Protein AF-A0A1R3JHC0-F1 (afdb_monomer_lite)

Radius of gyration: 19.82 Å; chains: 1; bounding box: 56×66×40 Å

Organism: NCBI:txid93759

InterPro domains:
  IPR024752 Myb/SANT-like domain [PF12776] (19-106)

Secondary structure (DSSP, 8-state):
---------------PPPP--HHHHHHHHHHHHHHHHH-TTTTTT-HHHHHHHHHHHSTTT---HHHHHHHHHHHHHHHHHHHHHHHTT-EEETTTTEEE--HHHHHHTTTTGGGTTT-B-TTHHHHHHHHHHHHHHHHHHHTT-

Sequence (145 aa):
MDRFGRNGVGNVAVRRPVRWSCDEERALIECFETSMHRNVYRAFRDFELIERLFNVKCPMKNPGIAAIQNHLRSLKRIYKKIHYLLEQGFTFDVETNQVVGTDEQWIAVEPLGSCVRNQEFPHFPKLDEIMIYKRQQEAARNDRE

Foldseek 3Di:
DDDDDDDPPPCPVPPPQQDADPVLVVQLLVLLLVLCVVPVVCSLPPLVSSLVSSCVVVVPRSPDSVNSNVVVVVLVVVLVLLVVLVVVVWDQDQVQQATDDDPVSLVVDPPSSVVGPPDHDNCNVVVVVSVVVSVVVVVVVVVVD

pLDDT: mean 84.34, std 16.2, range [35.59, 96.44]

Structure (mmCIF, N/CA/C/O backbone):
data_AF-A0A1R3JHC0-F1
#
_entry.id   AF-A0A1R3JHC0-F1
#
loop_
_atom_site.group_PDB
_atom_site.id
_atom_site.type_symbol
_atom_site.label_atom_id
_atom_site.label_alt_id
_atom_site.label_comp_id
_atom_site.label_asym_id
_atom_site.label_entity_id
_atom_site.label_seq_id
_atom_site.pdbx_PDB_ins_code
_atom_site.Cartn_x
_atom_site.Cartn_y
_atom_site.Cartn_z
_atom_site.occupancy
_atom_site.B_iso_or_equiv
_atom_site.auth_seq_id
_atom_site.auth_comp_id
_atom_site.auth_asym_id
_atom_site.auth_atom_id
_atom_site.pdbx_PDB_model_num
ATOM 1 N N . MET A 1 1 ? 38.324 45.484 5.462 1.00 35.59 1 MET A N 1
ATOM 2 C CA . MET A 1 1 ? 38.468 45.129 4.038 1.00 35.59 1 MET A CA 1
ATOM 3 C C . MET A 1 1 ? 37.718 43.842 3.797 1.00 35.59 1 MET A C 1
ATOM 5 O O . MET A 1 1 ? 38.145 42.781 4.233 1.00 35.59 1 MET A O 1
ATOM 9 N N . ASP A 1 2 ? 36.564 43.999 3.170 1.00 41.25 2 ASP A N 1
ATOM 10 C CA . ASP A 1 2 ? 35.666 42.963 2.691 1.00 41.25 2 ASP A CA 1
ATOM 11 C C . ASP A 1 2 ? 36.332 42.005 1.704 1.00 41.25 2 ASP A C 1
ATOM 13 O O . ASP A 1 2 ? 37.070 42.434 0.811 1.00 41.25 2 ASP A O 1
ATOM 17 N N . ARG A 1 3 ? 35.965 40.722 1.795 1.00 36.38 3 ARG A N 1
ATOM 18 C CA . ARG A 1 3 ? 35.611 39.925 0.611 1.00 36.38 3 ARG A CA 1
ATOM 19 C C . ARG A 1 3 ? 34.869 38.644 1.006 1.00 36.38 3 ARG A C 1
ATOM 21 O O . ARG A 1 3 ? 35.401 37.540 0.965 1.00 36.38 3 ARG A O 1
ATOM 28 N N . PHE A 1 4 ? 33.58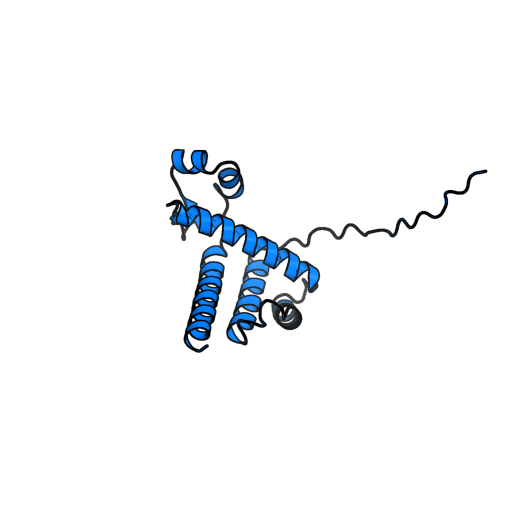9 38.808 1.336 1.00 44.34 4 PHE A N 1
ATOM 29 C CA . PHE A 1 4 ? 32.590 37.795 1.004 1.00 44.34 4 PHE A CA 1
ATOM 30 C C . PHE A 1 4 ? 32.465 37.7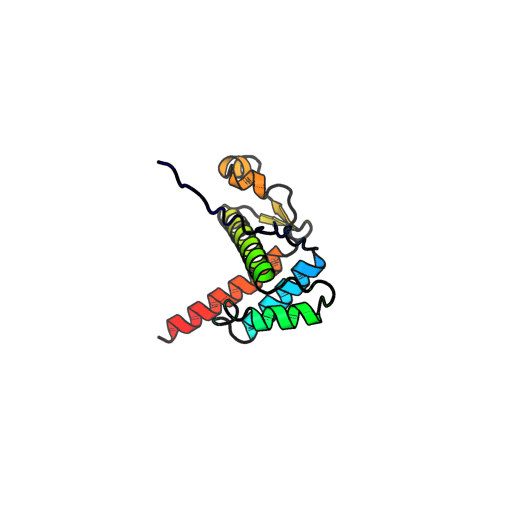42 -0.520 1.00 44.34 4 PHE A C 1
ATOM 32 O O . PHE A 1 4 ? 32.326 38.778 -1.168 1.00 44.34 4 PHE A O 1
ATOM 39 N N . GLY A 1 5 ? 32.511 36.548 -1.106 1.00 37.44 5 GLY A N 1
ATOM 40 C CA . GLY A 1 5 ? 32.230 36.406 -2.528 1.00 37.44 5 GLY A CA 1
ATOM 41 C C . GLY A 1 5 ? 32.698 35.094 -3.127 1.00 37.44 5 GLY A C 1
ATOM 42 O O . GLY A 1 5 ? 33.745 35.049 -3.764 1.00 37.44 5 GLY A O 1
ATOM 43 N N . ARG A 1 6 ? 31.860 34.060 -3.022 1.00 40.81 6 ARG A N 1
ATOM 44 C CA . ARG A 1 6 ? 31.381 33.350 -4.214 1.00 40.81 6 ARG A CA 1
ATOM 45 C C . ARG A 1 6 ? 30.170 32.496 -3.869 1.00 40.81 6 ARG A C 1
ATOM 47 O O . ARG A 1 6 ? 30.260 31.409 -3.314 1.00 40.81 6 ARG A O 1
ATOM 54 N N . ASN A 1 7 ? 29.036 33.066 -4.248 1.00 39.94 7 ASN A N 1
ATOM 55 C CA . ASN A 1 7 ? 27.742 32.438 -4.406 1.00 39.94 7 ASN A CA 1
ATOM 56 C C . ASN A 1 7 ? 27.863 31.188 -5.285 1.00 39.94 7 ASN A C 1
ATOM 58 O O . ASN A 1 7 ? 27.890 31.279 -6.509 1.00 39.94 7 ASN A O 1
ATOM 62 N N . GLY A 1 8 ? 27.898 30.020 -4.654 1.00 36.31 8 GLY A N 1
ATOM 63 C CA . GLY A 1 8 ? 27.528 28.761 -5.284 1.00 36.31 8 GLY A CA 1
ATOM 64 C C . GLY A 1 8 ? 26.019 28.574 -5.193 1.00 36.31 8 GLY A C 1
ATOM 65 O O . GLY A 1 8 ? 25.562 27.630 -4.558 1.00 36.31 8 GLY A O 1
ATOM 66 N N . VAL A 1 9 ? 25.230 29.473 -5.795 1.00 40.91 9 VAL A N 1
ATOM 67 C CA . VAL A 1 9 ? 23.809 29.192 -6.053 1.00 40.91 9 VAL A CA 1
ATOM 68 C C . VAL A 1 9 ? 23.787 28.247 -7.247 1.00 40.91 9 VAL A C 1
ATOM 70 O O . VAL A 1 9 ? 23.510 28.628 -8.381 1.00 40.91 9 VAL A O 1
ATOM 73 N N . GLY A 1 10 ? 24.181 26.997 -6.997 1.00 36.91 10 GLY A N 1
ATOM 74 C CA . GLY A 1 10 ? 23.819 25.912 -7.882 1.00 36.91 10 GLY A CA 1
ATOM 75 C C . GLY A 1 10 ? 22.306 25.951 -7.967 1.00 36.91 10 GLY A C 1
ATOM 76 O O . GLY A 1 10 ? 21.637 25.869 -6.939 1.00 36.91 10 GLY A O 1
ATOM 77 N N . ASN A 1 11 ? 21.784 26.158 -9.174 1.00 39.25 11 ASN A N 1
ATOM 78 C CA . ASN A 1 11 ? 20.382 25.954 -9.489 1.00 39.25 11 ASN A CA 1
ATOM 79 C C . ASN A 1 11 ? 20.008 24.554 -8.995 1.00 39.25 11 ASN A C 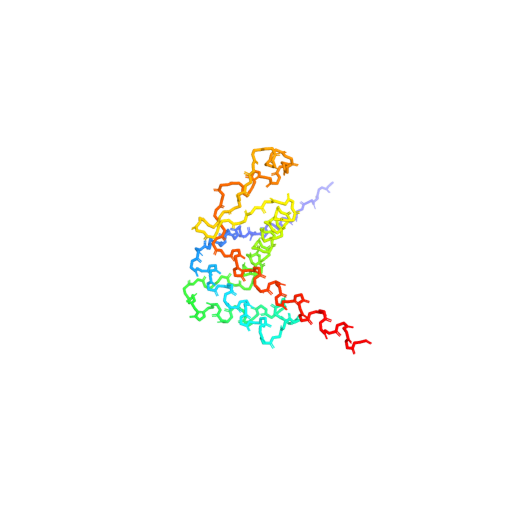1
ATOM 81 O O . ASN A 1 11 ? 20.180 23.565 -9.710 1.00 39.25 11 ASN A O 1
ATOM 85 N N . VAL A 1 12 ? 19.512 24.455 -7.762 1.00 44.91 12 VAL A N 1
ATOM 86 C CA . VAL A 1 12 ? 18.754 23.299 -7.320 1.00 44.91 12 VAL A CA 1
ATOM 87 C C . VAL A 1 12 ? 17.487 23.423 -8.133 1.00 44.91 12 VAL A C 1
ATOM 89 O O . VAL A 1 12 ? 16.551 24.111 -7.736 1.00 44.91 12 VAL A O 1
ATOM 92 N N . ALA A 1 13 ? 17.515 22.863 -9.345 1.00 44.41 13 ALA A N 1
ATOM 93 C CA . ALA A 1 13 ? 16.329 22.697 -10.151 1.00 44.41 13 ALA A CA 1
ATOM 94 C C . ALA A 1 13 ? 15.308 22.088 -9.200 1.00 44.41 13 ALA A C 1
ATOM 96 O O . ALA A 1 13 ? 15.504 20.966 -8.723 1.00 44.41 13 ALA A O 1
ATOM 97 N N . VAL A 1 14 ? 14.297 22.877 -8.836 1.00 44.81 14 VAL A N 1
ATOM 98 C CA . VAL A 1 14 ? 13.196 22.432 -7.996 1.00 44.81 14 VAL A CA 1
ATOM 99 C C . VAL A 1 14 ? 12.526 21.352 -8.827 1.00 44.81 14 VAL A C 1
ATOM 101 O O . VAL A 1 14 ? 11.707 21.641 -9.699 1.00 44.81 14 VAL A O 1
ATOM 104 N N . ARG A 1 15 ? 12.984 20.105 -8.663 1.00 54.91 15 ARG A N 1
ATOM 105 C CA . ARG A 1 15 ? 12.428 18.954 -9.358 1.00 54.91 15 ARG A CA 1
ATOM 106 C C . ARG A 1 15 ? 10.986 18.918 -8.906 1.00 54.91 15 ARG A C 1
ATOM 108 O O . ARG A 1 15 ? 10.711 18.654 -7.736 1.00 54.91 15 ARG A O 1
ATOM 115 N N . ARG A 1 16 ? 10.080 19.283 -9.815 1.00 59.75 16 ARG A N 1
ATOM 116 C CA . ARG A 1 16 ? 8.648 19.239 -9.542 1.00 59.75 16 ARG A CA 1
ATOM 117 C C . ARG A 1 16 ? 8.334 17.843 -8.999 1.00 59.75 16 ARG A C 1
ATOM 119 O O . ARG A 1 16 ? 8.861 16.874 -9.555 1.00 59.75 16 ARG A O 1
ATOM 126 N N . PRO A 1 17 ? 7.535 17.727 -7.925 1.00 69.06 17 PRO A N 1
ATOM 127 C CA . PRO A 1 17 ? 7.135 16.428 -7.414 1.00 69.06 17 PRO A CA 1
ATOM 128 C C . PRO A 1 17 ? 6.592 15.584 -8.565 1.00 69.06 17 PRO A C 1
ATOM 130 O O . PRO A 1 17 ? 5.718 16.038 -9.309 1.00 69.06 17 PRO A O 1
ATOM 133 N N . VAL A 1 18 ? 7.148 14.384 -8.740 1.00 81.56 18 VAL A N 1
ATOM 134 C CA . VAL A 1 18 ? 6.619 13.424 -9.708 1.00 81.56 18 VAL A CA 1
ATOM 135 C C . VAL A 1 18 ? 5.187 13.130 -9.277 1.00 81.56 18 VAL A C 1
ATOM 137 O O . VAL A 1 18 ? 4.966 12.672 -8.158 1.00 81.56 18 VAL A O 1
ATOM 140 N N . ARG A 1 19 ? 4.219 13.469 -10.129 1.00 87.12 19 ARG A N 1
ATOM 141 C CA . ARG A 1 19 ? 2.812 13.121 -9.909 1.00 87.12 19 ARG A CA 1
ATOM 142 C C . ARG A 1 19 ? 2.633 11.650 -10.234 1.00 87.12 19 ARG A C 1
ATOM 144 O O . ARG A 1 19 ? 3.164 11.227 -11.253 1.00 87.12 19 ARG A O 1
ATOM 151 N N . TRP A 1 20 ? 1.901 10.915 -9.413 1.00 90.81 20 TRP A N 1
ATOM 152 C CA . TRP A 1 20 ? 1.603 9.502 -9.630 1.00 90.81 20 TRP A CA 1
ATOM 153 C C . TRP A 1 20 ? 0.103 9.358 -9.865 1.00 90.81 20 TRP A C 1
ATOM 155 O O . TRP A 1 20 ? -0.684 9.987 -9.158 1.00 90.81 20 TRP A O 1
ATOM 165 N N . SER A 1 21 ? -0.291 8.622 -10.900 1.00 92.38 21 SER A N 1
ATOM 166 C CA . SER A 1 21 ? -1.680 8.189 -11.074 1.00 92.38 21 SER A CA 1
ATOM 167 C C . SER A 1 21 ? -1.928 6.892 -10.307 1.00 92.38 21 SER A C 1
ATOM 169 O O . SER A 1 21 ? -0.988 6.153 -10.026 1.00 92.38 21 SER A O 1
ATOM 171 N N . CYS A 1 22 ? -3.189 6.563 -10.028 1.00 89.75 22 CYS A N 1
ATOM 172 C CA . CYS A 1 22 ? -3.531 5.311 -9.347 1.00 89.75 22 CYS A CA 1
ATOM 173 C C . CYS A 1 22 ? -3.048 4.066 -10.115 1.00 89.75 22 CYS A C 1
ATOM 175 O O . CYS A 1 22 ? -2.633 3.085 -9.506 1.00 89.75 22 CYS A O 1
ATOM 177 N N . ASP A 1 23 ? -3.037 4.099 -11.450 1.00 92.88 23 ASP A N 1
ATOM 178 C CA . ASP A 1 23 ? -2.509 2.985 -12.248 1.00 92.88 23 ASP A CA 1
ATOM 179 C C . ASP A 1 23 ? -0.979 2.883 -12.166 1.00 92.88 23 ASP A C 1
ATOM 181 O O . ASP A 1 23 ? -0.434 1.781 -12.099 1.00 92.88 23 ASP A O 1
ATOM 185 N N . GLU A 1 24 ? -0.274 4.018 -12.118 1.00 94.19 24 GLU A N 1
ATOM 186 C CA . GLU A 1 24 ? 1.178 4.045 -11.905 1.00 94.19 24 GLU A CA 1
ATOM 187 C C . GLU A 1 24 ? 1.540 3.571 -10.489 1.00 94.19 24 GLU A C 1
ATOM 189 O O . GLU A 1 24 ? 2.490 2.809 -10.317 1.00 94.19 24 GLU A O 1
ATOM 194 N N . GLU A 1 25 ? 0.781 3.980 -9.471 1.00 94.50 25 GLU A N 1
ATOM 195 C CA . GLU A 1 25 ? 0.959 3.505 -8.096 1.00 94.50 25 GLU A CA 1
ATOM 196 C C . GLU A 1 25 ? 0.701 1.998 -7.992 1.00 94.50 25 GLU A C 1
ATOM 198 O O . GLU A 1 25 ? 1.531 1.279 -7.430 1.00 94.50 25 GLU A O 1
ATOM 203 N N . ARG A 1 26 ? -0.375 1.493 -8.615 1.00 94.19 26 ARG A N 1
ATOM 204 C CA . ARG A 1 26 ? -0.653 0.050 -8.715 1.00 94.19 26 ARG A CA 1
ATOM 205 C C . ARG A 1 26 ? 0.524 -0.693 -9.345 1.00 94.19 26 ARG A C 1
ATOM 207 O O . ARG A 1 26 ? 1.048 -1.629 -8.744 1.00 94.19 26 ARG A O 1
ATOM 214 N N . ALA A 1 27 ? 0.985 -0.245 -10.514 1.00 94.81 27 ALA A N 1
ATOM 215 C CA . ALA A 1 27 ? 2.107 -0.863 -11.216 1.00 94.81 27 ALA A CA 1
ATOM 216 C C . ALA A 1 27 ? 3.388 -0.862 -10.369 1.00 94.81 27 ALA A C 1
ATOM 218 O O . ALA A 1 27 ? 4.135 -1.844 -10.358 1.00 94.81 27 ALA A O 1
ATOM 219 N N . LEU A 1 28 ? 3.646 0.220 -9.631 1.00 94.69 28 LEU A N 1
ATOM 220 C CA . LEU A 1 28 ? 4.793 0.310 -8.736 1.00 94.69 28 LEU A CA 1
ATOM 221 C C . LEU A 1 28 ? 4.694 -0.673 -7.563 1.00 94.69 28 LEU A C 1
ATOM 223 O O . LEU A 1 28 ? 5.698 -1.290 -7.203 1.00 94.69 28 LEU A O 1
ATOM 227 N N . ILE A 1 29 ? 3.509 -0.831 -6.975 1.00 94.06 29 ILE A N 1
ATOM 228 C CA . ILE A 1 29 ? 3.275 -1.762 -5.866 1.00 94.06 29 ILE A CA 1
ATOM 229 C C . ILE A 1 29 ? 3.447 -3.208 -6.330 1.00 94.06 29 ILE A C 1
ATOM 231 O O . ILE A 1 29 ? 4.116 -3.975 -5.645 1.00 94.06 29 ILE A O 1
ATOM 235 N N . GLU A 1 30 ? 2.968 -3.559 -7.524 1.00 94.06 30 GLU A N 1
ATOM 236 C CA . GLU A 1 30 ? 3.210 -4.874 -8.135 1.00 94.06 30 GLU A CA 1
ATOM 237 C C . GLU A 1 30 ? 4.708 -5.137 -8.379 1.00 94.06 30 GLU A C 1
ATOM 239 O O . GLU A 1 30 ? 5.210 -6.243 -8.155 1.00 94.06 30 GLU A O 1
ATOM 244 N N . CYS A 1 31 ? 5.466 -4.122 -8.814 1.00 93.44 31 CYS A N 1
ATOM 245 C CA . CYS A 1 31 ? 6.921 -4.238 -8.966 1.00 93.44 31 CYS A CA 1
ATOM 246 C C . CYS A 1 31 ? 7.613 -4.431 -7.611 1.00 93.44 31 CYS A C 1
ATOM 248 O O . CYS A 1 31 ? 8.561 -5.213 -7.492 1.00 93.44 31 CYS A O 1
ATOM 250 N N . PHE A 1 32 ? 7.138 -3.722 -6.584 1.00 90.75 32 PHE A N 1
ATOM 251 C CA . PHE A 1 32 ? 7.629 -3.860 -5.219 1.00 90.75 32 PHE A CA 1
ATOM 252 C C . PHE A 1 32 ? 7.335 -5.258 -4.657 1.00 90.75 32 PHE A C 1
ATOM 254 O O . PHE A 1 32 ? 8.240 -5.889 -4.116 1.00 90.75 32 PHE A O 1
ATOM 261 N N . GLU A 1 33 ? 6.126 -5.781 -4.858 1.00 91.69 33 GLU A N 1
ATOM 262 C CA . GLU A 1 33 ? 5.740 -7.152 -4.513 1.00 91.69 33 GLU A CA 1
ATOM 263 C C . GLU A 1 33 ? 6.615 -8.184 -5.234 1.00 91.69 33 GLU A C 1
ATOM 265 O O . GLU A 1 33 ? 7.206 -9.052 -4.600 1.00 91.69 33 GLU A O 1
ATOM 270 N N . THR A 1 34 ? 6.803 -8.046 -6.546 1.00 91.00 34 THR A N 1
ATOM 271 C CA . THR A 1 34 ? 7.670 -8.954 -7.317 1.00 91.00 34 THR A CA 1
ATOM 272 C C . THR A 1 34 ? 9.088 -9.004 -6.731 1.00 91.00 34 THR A C 1
ATOM 274 O O . THR A 1 34 ? 9.678 -10.076 -6.575 1.00 91.00 34 THR A O 1
ATOM 277 N N . SER A 1 35 ? 9.631 -7.845 -6.344 1.00 87.56 35 SER A N 1
ATOM 278 C CA . SER A 1 35 ? 10.928 -7.753 -5.666 1.00 87.56 35 SER A CA 1
ATOM 279 C C . SER A 1 35 ? 10.912 -8.445 -4.291 1.00 87.56 35 SER A C 1
ATOM 281 O O . SER A 1 35 ? 11.834 -9.199 -3.966 1.00 87.56 35 SER A O 1
ATOM 283 N N . MET A 1 36 ? 9.836 -8.266 -3.512 1.00 85.44 36 MET A N 1
ATOM 284 C CA . MET A 1 36 ? 9.619 -8.913 -2.206 1.00 85.44 36 MET A CA 1
ATOM 285 C C . MET A 1 36 ? 9.601 -10.439 -2.295 1.00 85.44 36 MET A C 1
ATOM 287 O O . MET A 1 36 ? 10.241 -11.099 -1.478 1.00 85.44 36 MET A O 1
ATOM 291 N N . HIS A 1 37 ? 8.922 -11.003 -3.292 1.00 85.06 37 HIS A N 1
ATOM 292 C CA . HIS A 1 37 ? 8.848 -12.453 -3.487 1.00 85.06 37 HIS A CA 1
ATOM 293 C C . HIS A 1 37 ? 10.198 -13.047 -3.895 1.00 85.06 37 HIS A C 1
ATOM 295 O O . HIS A 1 37 ? 10.525 -14.166 -3.505 1.00 85.06 37 HIS A O 1
ATOM 301 N N . ARG A 1 38 ? 11.019 -12.291 -4.636 1.00 84.62 38 ARG A N 1
ATOM 302 C CA . ARG A 1 38 ? 12.368 -12.727 -5.010 1.00 84.62 38 ARG A CA 1
ATOM 303 C C . ARG A 1 38 ? 13.310 -12.758 -3.811 1.00 84.62 38 ARG A C 1
ATOM 305 O O . ARG A 1 38 ? 14.086 -13.700 -3.662 1.00 84.62 38 ARG A O 1
ATOM 312 N N . ASN A 1 39 ? 13.305 -11.701 -3.001 1.00 80.31 39 ASN A N 1
ATOM 313 C CA . ASN A 1 39 ? 14.106 -11.628 -1.785 1.00 80.31 39 ASN A CA 1
ATOM 314 C C . ASN A 1 39 ? 13.573 -10.531 -0.854 1.00 80.31 39 ASN A C 1
ATOM 316 O O . ASN A 1 39 ? 13.896 -9.354 -1.018 1.00 80.31 39 ASN A O 1
ATOM 320 N N . VAL A 1 40 ? 12.833 -10.939 0.174 1.00 79.88 40 VAL A N 1
ATOM 321 C CA . VAL A 1 40 ? 12.201 -10.053 1.167 1.00 79.88 40 VAL A CA 1
ATOM 322 C C . VAL A 1 40 ? 13.190 -9.055 1.778 1.00 79.88 40 VAL A C 1
ATOM 324 O O . VAL A 1 40 ? 12.875 -7.878 1.949 1.00 79.88 40 VAL A O 1
ATOM 327 N N . TYR A 1 41 ? 14.418 -9.495 2.062 1.00 71.94 41 TYR A N 1
ATOM 328 C CA . TYR A 1 41 ? 15.439 -8.674 2.718 1.00 71.94 41 TYR A CA 1
ATOM 329 C C . TYR A 1 41 ? 16.121 -7.687 1.763 1.00 71.94 41 TYR A C 1
ATOM 331 O O . TYR A 1 41 ? 16.559 -6.612 2.185 1.00 71.94 41 TYR A O 1
ATOM 339 N N . ARG A 1 42 ? 16.210 -8.024 0.469 1.00 76.56 42 ARG A N 1
ATOM 340 C CA . ARG A 1 42 ? 16.771 -7.138 -0.562 1.00 76.56 42 ARG A CA 1
ATOM 341 C C . ARG A 1 42 ? 15.735 -6.235 -1.204 1.00 76.56 42 ARG A C 1
ATOM 343 O O . ARG A 1 42 ? 16.126 -5.177 -1.670 1.00 76.56 42 ARG A O 1
ATOM 350 N N . ALA A 1 43 ? 14.450 -6.567 -1.186 1.00 70.56 43 ALA A N 1
ATOM 351 C CA . ALA A 1 43 ? 13.411 -5.791 -1.865 1.00 70.56 43 ALA A CA 1
ATOM 352 C C . ALA A 1 43 ? 13.325 -4.323 -1.417 1.00 70.56 43 ALA A C 1
ATOM 354 O O . ALA A 1 43 ? 12.956 -3.439 -2.183 1.00 70.56 43 ALA A O 1
ATOM 355 N N . PHE A 1 44 ? 13.738 -4.032 -0.182 1.00 68.94 44 PHE A N 1
ATOM 356 C CA . PHE A 1 44 ? 13.823 -2.669 0.354 1.00 68.94 44 PHE A CA 1
ATOM 357 C C . PHE A 1 44 ? 15.102 -1.913 -0.038 1.00 68.94 44 PHE A C 1
ATOM 359 O O . PHE A 1 44 ? 15.262 -0.754 0.343 1.00 68.94 44 PHE A O 1
ATOM 366 N N . ARG A 1 45 ? 16.020 -2.566 -0.752 1.00 77.19 45 ARG A N 1
ATOM 367 C CA . ARG A 1 45 ? 17.316 -2.033 -1.198 1.00 77.19 45 ARG A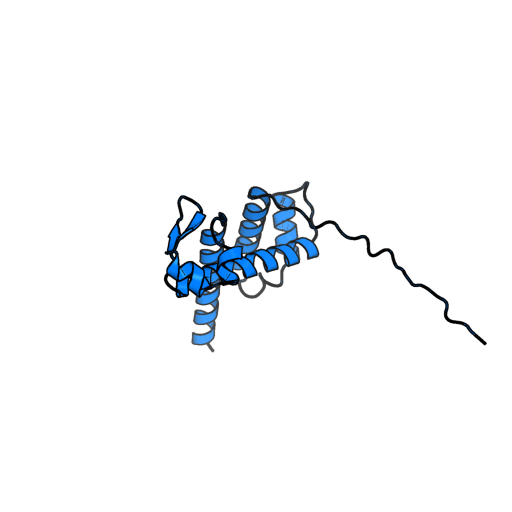 CA 1
ATOM 368 C C . ARG A 1 45 ? 17.517 -2.169 -2.710 1.00 77.19 45 ARG A C 1
ATOM 370 O O . ARG A 1 45 ? 18.251 -1.375 -3.284 1.00 77.19 45 ARG A O 1
ATOM 377 N N . ASP A 1 46 ? 16.845 -3.121 -3.352 1.00 85.56 46 ASP A N 1
ATOM 378 C CA . ASP A 1 46 ? 16.946 -3.418 -4.781 1.00 85.56 46 ASP A CA 1
ATOM 379 C C . ASP A 1 46 ? 16.016 -2.520 -5.610 1.00 85.56 46 ASP A C 1
ATOM 381 O O . ASP A 1 46 ? 15.085 -2.958 -6.290 1.00 85.56 46 ASP A O 1
ATOM 385 N N . PHE A 1 47 ? 16.249 -1.211 -5.504 1.00 88.38 47 PHE A N 1
ATOM 386 C CA . PHE A 1 47 ? 15.490 -0.224 -6.266 1.00 88.38 47 PHE A CA 1
ATOM 387 C C . PHE A 1 47 ? 15.842 -0.228 -7.754 1.00 88.38 47 PHE A C 1
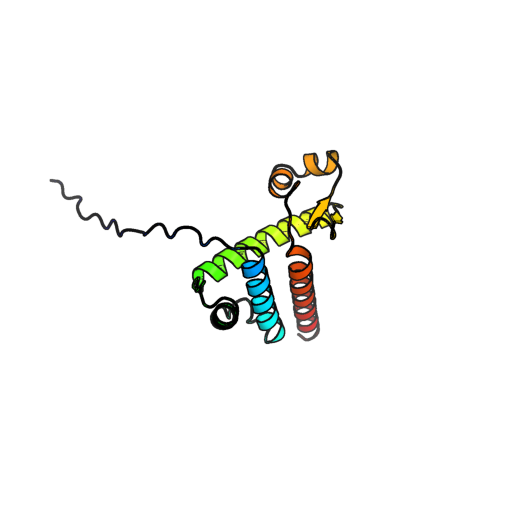ATOM 389 O O . PHE A 1 47 ? 15.028 0.217 -8.553 1.00 88.38 47 PHE A O 1
ATOM 396 N N . GLU A 1 48 ? 17.004 -0.764 -8.133 1.00 90.94 48 GLU A N 1
ATOM 397 C CA . GLU A 1 48 ? 17.365 -0.964 -9.537 1.00 90.94 48 GLU A CA 1
ATOM 398 C C . GLU A 1 48 ? 16.476 -2.017 -10.202 1.00 90.94 48 GLU A C 1
ATOM 400 O O . GLU A 1 48 ? 16.102 -1.868 -11.365 1.00 90.94 48 GLU A O 1
ATOM 405 N N . LEU A 1 49 ? 16.138 -3.105 -9.499 1.00 90.44 49 LEU A N 1
ATOM 406 C CA . LEU A 1 49 ? 15.169 -4.075 -10.005 1.00 90.44 49 LEU A CA 1
ATOM 407 C C . LEU A 1 49 ? 13.772 -3.457 -10.092 1.00 90.44 49 LEU A C 1
ATOM 409 O O . LEU A 1 49 ? 13.112 -3.603 -11.117 1.00 90.44 49 LEU A O 1
ATOM 413 N N . ILE A 1 50 ? 13.339 -2.744 -9.048 1.00 92.12 50 ILE A N 1
ATOM 414 C CA . ILE A 1 50 ? 12.011 -2.111 -9.018 1.00 92.12 50 ILE A CA 1
ATOM 415 C C . ILE A 1 50 ? 11.873 -1.087 -10.147 1.00 92.12 50 ILE A C 1
ATOM 417 O O . ILE A 1 50 ? 10.863 -1.097 -10.841 1.00 92.12 50 ILE A O 1
ATOM 421 N N . GLU A 1 51 ? 12.878 -0.238 -10.370 1.00 94.69 51 GLU A N 1
ATOM 422 C CA . GLU A 1 51 ? 12.878 0.727 -11.471 1.00 94.69 51 GLU A CA 1
ATOM 423 C C . GLU A 1 51 ? 12.829 0.033 -12.832 1.00 94.69 51 GLU A C 1
ATOM 425 O O . GLU A 1 51 ? 12.022 0.414 -13.677 1.00 94.69 51 GLU A O 1
ATOM 430 N N . ARG A 1 52 ? 13.640 -1.012 -13.041 1.00 93.81 52 ARG A N 1
ATOM 431 C CA . ARG A 1 52 ? 13.618 -1.782 -14.291 1.00 93.81 52 ARG A CA 1
ATOM 432 C C . ARG A 1 52 ? 12.243 -2.386 -14.564 1.00 93.81 52 ARG A C 1
ATOM 434 O O . ARG A 1 52 ? 11.731 -2.229 -15.667 1.00 93.81 52 ARG A O 1
ATOM 441 N N . LEU A 1 53 ? 11.633 -3.033 -13.570 1.00 94.50 53 LEU A N 1
ATOM 442 C CA . LEU A 1 53 ? 10.290 -3.609 -13.696 1.00 94.50 53 LEU A CA 1
ATOM 443 C C . LEU A 1 53 ? 9.231 -2.525 -13.938 1.00 94.50 53 LEU A C 1
ATOM 445 O O . LEU A 1 53 ? 8.371 -2.679 -14.805 1.00 94.50 53 LEU A O 1
ATOM 449 N N . PHE A 1 54 ? 9.325 -1.405 -13.219 1.00 95.56 54 PHE A N 1
ATOM 450 C CA . PHE A 1 54 ? 8.394 -0.293 -13.358 1.00 95.56 54 PHE A CA 1
ATOM 451 C C . PHE A 1 54 ? 8.473 0.340 -14.746 1.00 95.56 54 PHE A C 1
ATOM 453 O O . PHE A 1 54 ? 7.445 0.568 -15.371 1.00 95.56 54 PHE A O 1
ATOM 460 N N . ASN A 1 55 ? 9.677 0.559 -15.274 1.00 94.06 55 ASN A N 1
ATOM 461 C CA . ASN A 1 55 ? 9.874 1.134 -16.603 1.00 94.06 55 ASN A CA 1
ATOM 462 C C . ASN A 1 55 ? 9.401 0.202 -17.732 1.00 94.06 55 ASN A C 1
ATOM 464 O O . ASN A 1 55 ? 9.080 0.687 -18.811 1.00 94.06 55 ASN A O 1
ATOM 468 N N . VAL A 1 56 ? 9.297 -1.111 -17.498 1.00 95.00 56 VAL A N 1
ATOM 469 C CA . VAL A 1 56 ? 8.635 -2.028 -18.444 1.00 95.00 56 VAL A CA 1
ATOM 470 C C . VAL A 1 56 ? 7.116 -1.826 -18.438 1.00 95.00 56 VAL A C 1
ATOM 472 O O . VAL A 1 56 ? 6.502 -1.817 -19.501 1.00 95.00 56 VAL A O 1
ATOM 475 N N . LYS A 1 57 ? 6.503 -1.630 -17.262 1.00 93.94 57 LYS A N 1
ATOM 476 C CA . LYS A 1 57 ? 5.050 -1.397 -17.131 1.00 93.94 57 LYS A CA 1
ATOM 477 C C . LYS A 1 57 ? 4.629 0.021 -17.534 1.00 93.94 57 LYS A C 1
ATOM 479 O O . LYS A 1 57 ? 3.557 0.211 -18.098 1.00 93.94 57 LYS A O 1
ATOM 484 N N . CYS A 1 58 ? 5.469 1.013 -17.254 1.00 92.94 58 CYS A N 1
ATOM 485 C CA . CYS A 1 58 ? 5.202 2.437 -17.451 1.00 92.94 58 CYS A CA 1
ATOM 486 C C . CYS A 1 58 ? 6.361 3.112 -18.215 1.00 92.94 58 CYS A C 1
ATOM 488 O O . CYS A 1 58 ? 7.043 3.985 -17.662 1.00 92.94 58 CYS A O 1
ATOM 490 N N . PRO A 1 59 ? 6.595 2.756 -19.494 1.00 89.50 59 PRO A N 1
ATOM 491 C CA . PRO A 1 59 ? 7.790 3.169 -20.241 1.00 89.50 59 PRO A CA 1
ATOM 492 C C . PRO A 1 59 ? 7.922 4.684 -20.417 1.00 89.50 59 PRO A C 1
ATOM 494 O O . PRO A 1 59 ? 9.029 5.214 -20.435 1.00 89.50 59 PRO A O 1
ATOM 497 N N . MET A 1 60 ? 6.799 5.402 -20.482 1.00 90.06 60 MET A N 1
ATOM 498 C CA . MET A 1 60 ? 6.786 6.856 -20.673 1.00 90.06 60 MET A CA 1
ATOM 499 C C . MET A 1 60 ? 7.046 7.652 -19.389 1.00 90.06 60 MET A C 1
ATOM 501 O O . MET A 1 60 ? 7.290 8.855 -19.459 1.00 90.06 60 MET A O 1
ATOM 505 N N . LYS A 1 61 ? 6.977 7.017 -18.210 1.00 89.88 61 LYS A N 1
ATOM 506 C CA . LYS A 1 61 ? 7.071 7.724 -16.928 1.00 89.88 61 LYS A CA 1
ATOM 507 C C . LYS A 1 61 ? 8.511 7.992 -16.509 1.00 89.88 61 LYS A C 1
ATOM 509 O O . LYS A 1 61 ? 8.805 9.085 -16.033 1.00 89.88 61 LYS A O 1
ATOM 514 N N . ASN A 1 62 ? 9.358 6.969 -16.641 1.00 87.12 62 ASN A N 1
ATOM 515 C CA . ASN A 1 62 ? 10.776 6.937 -16.273 1.00 87.12 62 ASN A CA 1
ATOM 516 C C . ASN A 1 62 ? 11.161 7.873 -15.098 1.00 87.12 62 ASN A C 1
ATOM 518 O O . ASN A 1 62 ? 11.903 8.843 -15.276 1.00 87.12 62 ASN A O 1
ATOM 522 N N . PRO A 1 63 ? 10.619 7.632 -13.891 1.00 87.88 63 PRO A N 1
ATOM 523 C CA . PRO A 1 63 ? 10.665 8.597 -12.793 1.00 87.88 63 PRO A CA 1
ATOM 524 C C . PRO A 1 63 ? 12.042 8.671 -12.109 1.00 87.88 63 PRO A C 1
ATOM 526 O O . PRO A 1 63 ? 12.320 9.622 -11.373 1.00 87.88 63 PRO A O 1
ATOM 529 N N . GLY A 1 64 ? 12.908 7.682 -12.338 1.00 91.44 64 GLY A N 1
ATOM 530 C CA . GLY A 1 64 ? 14.184 7.536 -11.649 1.00 91.44 64 GLY A CA 1
ATOM 531 C C . GLY A 1 64 ? 14.052 6.874 -10.270 1.00 91.44 64 GLY A C 1
ATOM 532 O O . GLY A 1 64 ? 13.075 7.091 -9.541 1.00 91.44 64 GLY A O 1
ATOM 533 N N . ILE A 1 65 ? 15.093 6.149 -9.852 1.00 91.75 65 ILE A N 1
ATOM 534 C CA . ILE A 1 65 ? 15.204 5.492 -8.534 1.00 91.75 65 ILE A CA 1
ATOM 535 C C . ILE A 1 65 ? 14.813 6.420 -7.375 1.00 91.75 65 ILE A C 1
ATOM 537 O O . ILE A 1 65 ? 14.061 6.028 -6.484 1.00 91.75 65 ILE A O 1
ATOM 541 N N . ALA A 1 66 ? 15.297 7.666 -7.372 1.00 91.19 66 ALA A N 1
ATOM 542 C CA . ALA A 1 66 ? 15.045 8.601 -6.274 1.00 91.19 66 ALA A CA 1
ATOM 543 C C . ALA A 1 66 ? 13.550 8.937 -6.112 1.00 91.19 66 ALA A C 1
ATOM 545 O O . ALA A 1 66 ? 13.053 9.037 -4.987 1.00 91.19 66 ALA A O 1
ATOM 546 N N . ALA A 1 67 ? 12.817 9.089 -7.220 1.00 91.94 67 ALA A N 1
ATOM 547 C CA . ALA A 1 67 ? 11.383 9.354 -7.179 1.00 91.94 67 ALA A CA 1
ATOM 548 C C . ALA A 1 67 ? 10.605 8.122 -6.705 1.00 91.94 67 ALA A C 1
ATOM 550 O O . ALA A 1 67 ? 9.740 8.261 -5.841 1.00 91.94 67 ALA A O 1
ATOM 551 N N . ILE A 1 68 ? 10.973 6.929 -7.186 1.00 93.25 68 ILE A N 1
ATOM 552 C CA . ILE A 1 68 ? 10.419 5.649 -6.716 1.00 93.25 68 ILE A CA 1
ATOM 553 C C . ILE A 1 68 ? 10.618 5.497 -5.205 1.00 93.25 68 ILE A C 1
ATOM 555 O O . ILE A 1 68 ? 9.670 5.228 -4.469 1.00 93.25 68 ILE A O 1
ATOM 559 N N . GLN A 1 69 ? 11.836 5.727 -4.712 1.00 91.88 69 GLN A N 1
ATOM 560 C CA . GLN A 1 69 ? 12.151 5.642 -3.286 1.00 91.88 69 GLN A CA 1
ATOM 561 C C . GLN A 1 69 ? 11.331 6.622 -2.448 1.00 91.88 69 GLN A C 1
ATOM 563 O O . GLN A 1 69 ? 10.830 6.257 -1.382 1.00 91.88 69 GLN A O 1
ATOM 568 N N . ASN A 1 70 ? 11.229 7.876 -2.895 1.00 91.75 70 ASN A N 1
ATOM 569 C CA . ASN A 1 70 ? 10.456 8.902 -2.202 1.00 91.75 70 ASN A CA 1
ATOM 570 C C . ASN A 1 70 ? 8.973 8.525 -2.148 1.00 91.75 70 ASN A C 1
ATOM 572 O O . ASN A 1 70 ? 8.348 8.644 -1.093 1.00 91.75 70 ASN A O 1
ATOM 576 N N . HIS A 1 71 ? 8.432 8.024 -3.256 1.00 93.06 71 HIS A N 1
ATOM 577 C CA . HIS A 1 71 ? 7.028 7.669 -3.351 1.00 93.06 71 HIS A CA 1
ATOM 578 C C . HIS A 1 71 ? 6.686 6.411 -2.538 1.00 93.06 71 HIS A C 1
ATOM 580 O O . HIS A 1 71 ? 5.789 6.457 -1.700 1.00 93.06 71 HIS A O 1
ATOM 586 N N . LEU A 1 72 ? 7.483 5.339 -2.633 1.00 91.69 72 LEU A N 1
ATOM 587 C CA . LEU A 1 72 ? 7.330 4.152 -1.777 1.00 91.69 72 LEU A CA 1
ATOM 588 C C . LEU A 1 72 ? 7.451 4.489 -0.282 1.00 91.69 72 LEU A C 1
ATOM 590 O O . LEU A 1 72 ? 6.764 3.892 0.547 1.00 91.69 72 LEU A O 1
ATOM 594 N N . ARG A 1 73 ? 8.307 5.452 0.094 1.00 91.25 73 ARG A N 1
ATOM 595 C CA . ARG A 1 73 ? 8.360 5.967 1.474 1.00 91.25 73 ARG A CA 1
ATOM 596 C C . ARG A 1 73 ? 7.065 6.676 1.867 1.00 91.25 73 ARG A C 1
ATOM 598 O O . ARG A 1 73 ? 6.633 6.514 3.006 1.00 91.25 73 ARG A O 1
ATOM 605 N N . SER A 1 74 ? 6.458 7.435 0.959 1.00 91.44 74 SER A N 1
ATOM 606 C CA . SER A 1 74 ? 5.162 8.084 1.185 1.00 91.44 74 SER A CA 1
ATOM 607 C C . SER A 1 74 ? 4.048 7.057 1.394 1.00 91.44 74 SER A C 1
ATOM 609 O O . SER A 1 74 ? 3.385 7.093 2.430 1.00 91.44 74 SER A O 1
ATOM 611 N N . LEU A 1 75 ? 3.925 6.076 0.494 1.00 92.12 75 LEU A N 1
ATOM 612 C CA . LEU A 1 75 ? 2.946 4.987 0.599 1.00 92.12 75 LEU A CA 1
ATOM 613 C C . LEU A 1 75 ? 3.084 4.228 1.923 1.00 92.12 75 LEU A C 1
ATOM 615 O O . LEU A 1 75 ? 2.105 4.011 2.628 1.00 92.12 75 LEU A O 1
ATOM 619 N N . LYS A 1 76 ? 4.318 3.914 2.340 1.00 91.19 76 LYS A N 1
ATOM 620 C CA . LYS A 1 76 ? 4.580 3.263 3.635 1.00 91.19 76 LYS A CA 1
ATOM 621 C C . LYS A 1 76 ? 4.192 4.123 4.834 1.00 91.19 76 LYS A C 1
ATOM 623 O O . LYS A 1 76 ? 3.780 3.581 5.856 1.00 91.19 76 LYS A O 1
ATOM 628 N N . ARG A 1 77 ? 4.349 5.449 4.756 1.00 91.31 77 ARG A N 1
ATOM 629 C CA . ARG A 1 77 ? 3.895 6.353 5.824 1.00 91.31 77 ARG A CA 1
ATOM 630 C C . ARG A 1 77 ? 2.377 6.338 5.925 1.00 91.31 77 ARG A C 1
ATOM 632 O O . ARG A 1 77 ? 1.879 6.223 7.035 1.00 91.31 77 ARG A O 1
ATOM 639 N N . ILE A 1 78 ? 1.673 6.415 4.798 1.00 91.31 78 ILE A N 1
ATOM 640 C CA . ILE A 1 78 ? 0.207 6.338 4.755 1.00 91.31 78 ILE A CA 1
ATOM 641 C C . ILE A 1 78 ? -0.270 4.991 5.305 1.00 91.31 78 ILE A C 1
ATOM 643 O O . ILE A 1 78 ? -1.068 4.976 6.234 1.00 91.31 78 ILE A O 1
ATOM 647 N N . TYR A 1 79 ? 0.309 3.880 4.838 1.00 93.56 79 TYR A N 1
ATOM 648 C CA . TYR A 1 79 ? 0.026 2.540 5.359 1.00 93.56 79 TYR A CA 1
ATOM 649 C C . TYR A 1 79 ? 0.151 2.473 6.887 1.00 93.56 79 TYR A C 1
ATOM 651 O O . TYR A 1 79 ? -0.764 2.010 7.555 1.00 93.56 79 TYR A O 1
ATOM 659 N N . LYS A 1 80 ? 1.248 2.990 7.461 1.00 93.06 80 LYS A N 1
ATOM 660 C CA . LYS A 1 80 ? 1.443 2.999 8.921 1.00 93.06 80 LYS A CA 1
ATOM 661 C C . LYS A 1 80 ? 0.366 3.794 9.655 1.00 93.06 80 LYS A C 1
ATOM 663 O O . LYS A 1 80 ? -0.029 3.394 10.742 1.00 93.06 80 LYS A O 1
ATOM 668 N N . LYS A 1 81 ? -0.083 4.913 9.082 1.00 93.25 81 LYS A N 1
ATOM 669 C CA . LYS A 1 81 ? -1.162 5.718 9.663 1.00 93.25 81 LYS A CA 1
ATOM 670 C C . LYS A 1 81 ? -2.482 4.955 9.649 1.00 93.25 81 LYS A C 1
ATOM 672 O O . LYS A 1 81 ? -3.139 4.899 10.676 1.00 93.25 81 LYS A O 1
ATOM 677 N N . ILE A 1 82 ? -2.833 4.347 8.517 1.00 94.44 82 ILE A N 1
ATOM 678 C CA . ILE A 1 82 ? -4.059 3.552 8.393 1.00 94.44 82 ILE A CA 1
ATOM 679 C C . ILE A 1 82 ? -4.006 2.360 9.346 1.00 94.44 82 ILE A C 1
ATOM 681 O O . ILE A 1 82 ? -4.916 2.195 10.144 1.00 94.44 82 ILE A O 1
ATOM 685 N N . HIS A 1 83 ? -2.917 1.589 9.341 1.00 94.00 83 HIS A N 1
ATOM 686 C CA . HIS A 1 83 ? -2.751 0.441 10.235 1.00 94.00 83 HIS A CA 1
ATOM 687 C C . HIS A 1 83 ? -2.862 0.846 11.713 1.00 94.00 83 HIS A C 1
ATOM 689 O O . HIS A 1 83 ? -3.519 0.155 12.479 1.00 94.00 83 HIS A O 1
ATOM 695 N N . TYR A 1 84 ? -2.292 1.991 12.109 1.00 93.75 84 TYR A N 1
ATOM 696 C CA . TYR A 1 84 ? -2.479 2.533 13.458 1.00 93.75 84 TYR A CA 1
ATOM 697 C C . TYR A 1 84 ? -3.954 2.827 13.769 1.00 93.75 84 TYR A C 1
ATOM 699 O O . TYR A 1 84 ? -4.426 2.473 14.843 1.00 93.75 84 TYR A O 1
ATOM 707 N N . LEU A 1 85 ? -4.699 3.440 12.844 1.00 95.00 85 LEU A N 1
ATOM 708 C CA . LEU A 1 85 ? -6.132 3.686 13.039 1.00 95.00 85 LEU A CA 1
ATOM 709 C C . LEU A 1 85 ? -6.907 2.371 13.183 1.00 95.00 85 LEU A C 1
ATOM 711 O O . LEU A 1 85 ? -7.743 2.254 14.072 1.00 95.00 85 LEU A O 1
ATOM 715 N N . LEU A 1 86 ? -6.592 1.352 12.382 1.00 95.12 86 LEU A N 1
ATOM 716 C CA . LEU A 1 86 ? -7.212 0.030 12.526 1.00 95.12 86 LEU A CA 1
ATOM 717 C C . LEU A 1 86 ? -6.924 -0.590 13.904 1.00 95.12 86 LEU A C 1
ATOM 719 O O . LEU A 1 86 ? -7.822 -1.158 14.519 1.00 95.12 86 LEU A O 1
ATOM 723 N N . GLU A 1 87 ? -5.718 -0.404 14.449 1.00 94.06 87 GLU A N 1
ATOM 724 C CA . GLU A 1 87 ? -5.388 -0.803 15.828 1.00 94.06 87 GLU A CA 1
ATOM 725 C C . GLU A 1 87 ? -6.183 -0.021 16.892 1.00 94.06 87 GLU A C 1
ATOM 727 O O . GLU A 1 87 ? -6.393 -0.536 17.987 1.00 94.06 87 GLU A O 1
ATOM 732 N N . GLN A 1 88 ? -6.659 1.194 16.586 1.00 93.69 88 GLN A N 1
ATOM 733 C CA . GLN A 1 88 ? -7.552 1.976 17.458 1.00 93.69 88 GLN A CA 1
ATOM 734 C C . GLN A 1 88 ? -9.039 1.591 17.309 1.00 93.69 88 GLN A C 1
ATOM 736 O O . GLN A 1 88 ? -9.912 2.268 17.855 1.00 93.69 88 GLN A O 1
ATOM 741 N N . GLY A 1 89 ? -9.354 0.522 16.571 1.00 94.81 89 GLY A N 1
ATOM 742 C CA . GLY A 1 89 ? -10.725 0.043 16.384 1.00 94.81 89 GLY A CA 1
ATOM 743 C C . GLY A 1 89 ? -11.490 0.735 15.255 1.00 94.81 89 GLY A C 1
ATOM 744 O O . GLY A 1 89 ? -12.716 0.639 15.205 1.00 94.81 89 GLY A O 1
ATOM 745 N N . PHE A 1 90 ? -10.797 1.438 14.356 1.00 96.44 90 PHE A N 1
ATOM 746 C CA . PHE A 1 90 ? -11.381 1.816 13.070 1.00 96.44 90 PHE A CA 1
ATOM 747 C C . PHE A 1 90 ? -11.503 0.588 12.164 1.00 96.44 90 PHE A C 1
ATOM 749 O O . PHE A 1 90 ? -10.852 -0.437 12.368 1.00 96.44 90 PHE A O 1
ATOM 756 N N . THR A 1 91 ? -12.305 0.716 11.114 1.00 96.31 91 THR A N 1
ATOM 757 C CA . THR A 1 91 ? -12.458 -0.311 10.080 1.00 96.31 91 THR A CA 1
ATOM 758 C C . THR A 1 91 ? -12.018 0.232 8.728 1.00 96.31 91 THR A C 1
ATOM 760 O O . THR A 1 91 ? -12.046 1.439 8.499 1.00 96.31 91 THR A O 1
ATOM 763 N N . PHE A 1 92 ? -11.567 -0.649 7.837 1.00 96.38 92 PHE A N 1
ATOM 764 C CA . PHE A 1 92 ? -11.307 -0.290 6.447 1.00 96.38 92 PHE A CA 1
ATOM 765 C C . PHE A 1 92 ? -12.463 -0.803 5.592 1.00 96.38 92 PHE A C 1
ATOM 767 O O . PHE A 1 92 ? -12.696 -2.010 5.536 1.00 96.38 92 PHE A O 1
ATOM 774 N N . ASP A 1 93 ? -13.181 0.108 4.948 1.00 95.81 93 ASP A N 1
ATOM 775 C CA . ASP A 1 93 ? -14.210 -0.229 3.976 1.00 95.81 93 ASP A CA 1
ATOM 776 C C . ASP A 1 93 ? -13.551 -0.507 2.622 1.00 95.81 93 ASP A C 1
ATOM 778 O O . ASP A 1 93 ? -12.952 0.371 1.999 1.00 95.81 93 ASP A O 1
ATOM 782 N N . VAL A 1 94 ? -13.646 -1.760 2.181 1.00 91.94 94 VAL A N 1
ATOM 783 C CA . VAL A 1 94 ? -13.033 -2.246 0.940 1.00 91.94 94 VAL A CA 1
ATOM 784 C C . VAL A 1 94 ? -13.787 -1.750 -0.296 1.00 91.94 94 VAL A C 1
ATOM 786 O O . VAL A 1 94 ? -13.176 -1.609 -1.353 1.00 91.94 94 VAL A O 1
ATOM 789 N N . GLU A 1 95 ? -15.086 -1.454 -0.188 1.00 92.56 95 GLU A N 1
ATOM 790 C CA . GLU A 1 95 ? -15.882 -0.987 -1.329 1.00 92.56 95 GLU A CA 1
ATOM 791 C C . GLU A 1 95 ? -15.521 0.453 -1.692 1.00 92.56 95 GLU A C 1
ATOM 793 O O . GLU A 1 95 ? -15.296 0.775 -2.861 1.00 92.56 95 GLU A O 1
ATOM 798 N N . THR A 1 96 ? -15.401 1.313 -0.681 1.00 93.06 96 THR A N 1
ATOM 799 C CA . THR A 1 96 ? -15.039 2.726 -0.863 1.00 93.06 96 THR A CA 1
ATOM 800 C C . THR A 1 96 ? -13.533 2.979 -0.778 1.00 93.06 96 THR A C 1
ATOM 802 O O . THR A 1 96 ? -13.066 4.052 -1.153 1.00 93.06 96 THR A O 1
ATOM 805 N N . ASN A 1 97 ? -12.745 1.994 -0.338 1.00 94.12 97 ASN A N 1
ATOM 806 C CA . ASN A 1 97 ? -11.320 2.117 -0.024 1.00 94.12 97 ASN A CA 1
ATOM 807 C C . ASN A 1 97 ? -11.017 3.175 1.050 1.00 94.12 97 ASN A C 1
ATOM 809 O O . ASN A 1 97 ? -9.988 3.849 0.978 1.00 94.12 97 ASN A O 1
ATOM 813 N N . GLN A 1 98 ? -11.892 3.344 2.040 1.00 95.62 98 GLN A N 1
ATOM 814 C CA . GLN A 1 98 ? -11.761 4.383 3.065 1.00 95.62 98 GLN A CA 1
ATOM 815 C C . GLN A 1 98 ? -11.630 3.798 4.468 1.00 95.62 98 GLN A C 1
ATOM 817 O O . GLN A 1 98 ? -12.059 2.684 4.758 1.00 95.62 98 GLN A O 1
ATOM 822 N N . VAL A 1 99 ? -11.045 4.581 5.374 1.00 95.69 99 VAL A N 1
ATOM 823 C CA . VAL A 1 99 ? -11.089 4.278 6.808 1.00 95.69 99 VAL A CA 1
ATOM 824 C C . VAL A 1 99 ? -12.396 4.821 7.375 1.00 95.69 99 VAL A C 1
ATOM 826 O O . VAL A 1 99 ? -12.698 6.001 7.202 1.00 95.69 99 VAL A O 1
ATOM 829 N N . VAL A 1 100 ? -13.144 3.970 8.072 1.00 95.75 100 VAL A N 1
ATOM 830 C CA . VAL A 1 100 ? -14.443 4.273 8.676 1.00 95.75 100 VAL A CA 1
ATOM 831 C C . VAL A 1 100 ? -14.346 4.145 10.196 1.00 95.75 100 VAL A C 1
ATOM 833 O O . VAL A 1 100 ? -13.787 3.183 10.728 1.00 95.75 100 VAL A O 1
ATOM 836 N N . GLY A 1 101 ? -14.900 5.131 10.895 1.00 93.75 101 GLY A N 1
ATOM 837 C CA . GLY A 1 101 ? -14.981 5.195 12.353 1.00 93.75 101 GLY A CA 1
ATOM 838 C C . GLY A 1 101 ? -16.007 6.237 12.791 1.00 93.75 101 GLY A C 1
ATOM 839 O O . GLY A 1 101 ? -16.470 7.032 11.965 1.00 93.75 101 GLY A O 1
ATOM 840 N N . THR A 1 102 ? -16.371 6.225 14.073 1.00 94.12 102 THR A N 1
ATOM 841 C CA . THR A 1 102 ? -17.318 7.187 14.657 1.00 94.12 102 THR A CA 1
ATOM 842 C C . THR A 1 102 ? -16.695 8.575 14.796 1.00 94.12 102 THR A C 1
ATOM 844 O O . THR A 1 102 ? -15.472 8.737 14.757 1.00 94.12 102 THR A O 1
ATOM 847 N N . ASP A 1 103 ? -17.526 9.600 14.982 1.00 91.81 103 ASP A N 1
ATOM 848 C CA . ASP A 1 103 ? -17.042 10.968 15.184 1.00 91.81 103 ASP A CA 1
ATOM 849 C C . ASP A 1 103 ? -16.155 11.093 16.430 1.00 91.81 103 ASP A C 1
ATOM 851 O O . ASP A 1 103 ? -15.122 11.761 16.383 1.00 91.81 103 ASP A O 1
ATOM 855 N N . GLU A 1 104 ? -16.490 10.392 17.515 1.00 92.75 104 GLU A N 1
ATOM 856 C CA . GLU A 1 104 ? -15.687 10.358 18.740 1.00 92.75 104 GLU A CA 1
ATOM 857 C C . GLU A 1 104 ? -14.307 9.747 18.486 1.00 92.75 104 GLU A C 1
ATOM 859 O O . GLU A 1 104 ? -13.302 10.271 18.973 1.00 92.75 104 GLU A O 1
ATOM 864 N N . GLN A 1 105 ? -14.242 8.673 17.688 1.00 93.44 105 GLN A N 1
ATOM 865 C CA . GLN A 1 105 ? -12.971 8.068 17.295 1.00 93.44 105 GLN A CA 1
ATOM 866 C C . GLN A 1 105 ? -12.126 9.058 16.484 1.00 93.44 105 GLN A C 1
ATOM 868 O O . GLN A 1 105 ? -10.936 9.202 16.762 1.00 93.44 105 GLN A O 1
ATOM 873 N N . TRP A 1 106 ? -12.722 9.774 15.521 1.00 93.06 106 TRP A N 1
ATOM 874 C CA . TRP A 1 106 ? -12.009 10.781 14.726 1.00 93.06 106 TRP A CA 1
ATOM 875 C C . TRP A 1 106 ? -11.468 11.928 15.581 1.00 93.06 106 TRP A C 1
ATOM 877 O O . TRP A 1 106 ? -10.315 12.315 15.402 1.00 93.06 106 TRP A O 1
ATOM 887 N N . ILE A 1 107 ? -12.258 12.427 16.536 1.00 90.62 107 ILE A N 1
ATOM 888 C CA . ILE A 1 107 ? -11.842 13.487 17.468 1.00 90.62 107 ILE A CA 1
ATOM 889 C C . ILE A 1 107 ? -10.649 13.030 18.320 1.00 90.62 107 ILE A C 1
ATOM 891 O O . ILE A 1 107 ? -9.708 13.797 18.520 1.00 90.62 107 ILE A O 1
ATOM 895 N N . ALA A 1 108 ? -10.657 11.780 18.793 1.00 91.19 108 ALA A N 1
ATOM 896 C CA . ALA A 1 108 ? -9.607 11.242 19.658 1.00 91.19 108 ALA A CA 1
ATOM 897 C C . ALA A 1 108 ? -8.236 11.106 18.968 1.00 91.19 108 ALA A C 1
ATOM 899 O O . ALA A 1 108 ? -7.211 11.076 19.648 1.00 91.19 108 ALA A O 1
ATOM 900 N N . VAL A 1 109 ? -8.206 11.031 17.634 1.00 89.94 109 VAL A N 1
ATOM 901 C CA . VAL A 1 109 ? -6.976 10.837 16.850 1.00 89.94 109 VAL A CA 1
ATOM 902 C C . VAL A 1 109 ? -6.526 12.096 16.106 1.00 89.94 109 VAL A C 1
ATOM 904 O O . VAL A 1 109 ? -5.613 12.023 15.286 1.00 89.94 109 VAL A O 1
ATOM 907 N N . GLU A 1 110 ? -7.121 13.266 16.342 1.00 87.69 110 GLU A N 1
ATOM 908 C CA . GLU A 1 110 ? -6.620 14.509 15.742 1.00 87.69 110 GLU A CA 1
ATOM 909 C C . GLU A 1 110 ? -5.199 14.853 16.249 1.00 87.69 110 GLU A C 1
ATOM 911 O O . GLU A 1 110 ? -4.882 14.637 17.420 1.00 87.69 110 GLU A O 1
ATOM 916 N N . PRO A 1 111 ? -4.295 15.378 15.392 1.00 82.50 111 PRO A N 1
ATOM 917 C CA . PRO A 1 111 ? -4.513 15.810 14.009 1.00 82.50 111 PRO A CA 1
ATOM 918 C C . PRO A 1 111 ? -4.393 14.688 12.957 1.00 82.50 111 PRO A C 1
ATOM 920 O O . PRO A 1 111 ? -4.475 14.949 11.757 1.00 82.50 111 PRO A O 1
ATOM 923 N N . LEU A 1 112 ? -4.115 13.442 13.361 1.00 79.81 112 LEU A N 1
ATOM 924 C CA . LEU A 1 112 ? -3.929 12.322 12.432 1.00 79.81 112 LEU A CA 1
ATOM 925 C C . LEU A 1 112 ? -5.218 12.006 11.660 1.00 79.81 112 LEU A C 1
ATOM 927 O O . LEU A 1 112 ? -5.140 11.703 10.468 1.00 79.81 112 LEU A O 1
ATOM 931 N N . GLY A 1 113 ? -6.376 12.126 12.315 1.00 76.69 113 GLY A N 1
ATOM 932 C CA . GLY A 1 113 ? -7.696 11.929 11.712 1.00 76.69 113 GLY A CA 1
ATOM 933 C C . GLY A 1 113 ? -7.901 12.768 10.452 1.00 76.69 113 GLY A C 1
ATOM 934 O O . GLY A 1 113 ? -8.205 12.218 9.392 1.00 76.69 113 GLY A O 1
ATOM 935 N N . SER A 1 114 ? -7.606 14.069 10.522 1.00 80.44 114 SER A N 1
ATOM 936 C CA . SER A 1 114 ? -7.778 15.002 9.399 1.00 80.44 114 SER A CA 1
ATOM 937 C C . SER A 1 114 ? -7.056 14.614 8.101 1.00 80.44 114 SER A C 1
ATOM 939 O O . SER A 1 114 ? -7.514 14.962 7.014 1.00 80.44 114 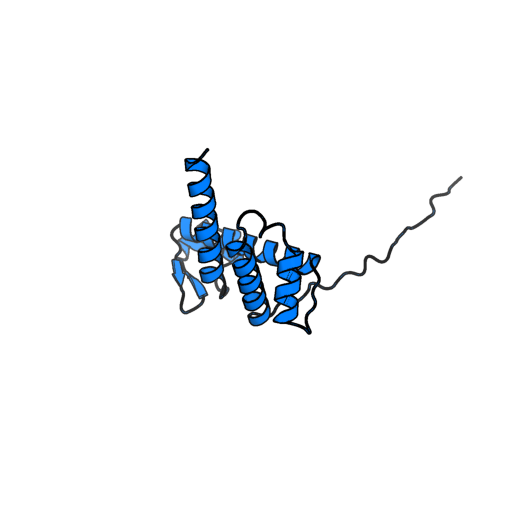SER A O 1
ATOM 941 N N . CYS A 1 115 ? -5.933 13.888 8.175 1.00 81.31 115 CYS A N 1
ATOM 942 C CA . CYS A 1 115 ? -5.153 13.525 6.987 1.00 81.31 115 CYS A CA 1
ATOM 943 C C . CYS A 1 115 ? -5.568 12.200 6.336 1.00 81.31 115 CYS A C 1
ATOM 945 O O . CYS A 1 115 ? -5.003 11.857 5.302 1.00 81.31 115 CYS A O 1
ATOM 947 N N . VAL A 1 116 ? -6.499 11.462 6.946 1.00 85.94 116 VAL A N 1
ATOM 948 C CA . VAL A 1 116 ? -6.975 10.150 6.471 1.00 85.94 116 VAL A CA 1
ATOM 949 C C . VAL A 1 116 ? -8.485 10.149 6.239 1.00 85.94 116 VAL A C 1
ATOM 951 O O . VAL A 1 116 ? -8.966 9.495 5.318 1.00 85.94 116 VAL A O 1
ATOM 954 N N . ARG A 1 117 ? -9.240 10.890 7.053 1.00 89.19 117 ARG A N 1
ATOM 955 C CA . ARG A 1 117 ? -10.699 10.949 6.984 1.00 89.19 117 ARG A CA 1
ATOM 956 C C . ARG A 1 117 ? -11.171 11.382 5.591 1.00 89.19 117 ARG A C 1
ATOM 958 O O . ARG A 1 117 ? -10.681 12.371 5.048 1.00 89.19 117 ARG A O 1
ATOM 965 N N . ASN A 1 118 ? -12.142 10.652 5.040 1.00 88.44 118 ASN A N 1
ATOM 966 C CA . ASN A 1 118 ? -12.733 10.870 3.711 1.00 88.44 118 ASN A CA 1
ATOM 967 C C . ASN A 1 118 ? -11.737 10.784 2.534 1.00 88.44 118 ASN A C 1
ATOM 969 O O . ASN A 1 118 ? -12.016 11.314 1.458 1.00 88.44 118 ASN A O 1
ATOM 973 N N . GLN A 1 119 ? -10.569 10.163 2.728 1.00 90.69 119 GLN A N 1
ATOM 974 C CA . GLN A 1 119 ? -9.628 9.875 1.648 1.00 90.69 119 GLN A CA 1
ATOM 975 C C . GLN A 1 119 ? -9.710 8.411 1.232 1.00 90.69 119 GLN A C 1
ATOM 977 O O . GLN A 1 119 ? -9.890 7.522 2.064 1.00 90.69 119 GLN A O 1
ATOM 982 N N . GLU A 1 120 ? -9.529 8.180 -0.063 1.00 92.69 120 GLU A N 1
ATOM 983 C CA . GLU A 1 120 ? -9.449 6.846 -0.642 1.00 92.69 120 GLU A CA 1
ATOM 984 C C . GLU A 1 120 ? -8.006 6.339 -0.636 1.00 92.69 120 GLU A C 1
ATOM 986 O O . GLU A 1 120 ? -7.062 7.040 -1.009 1.00 92.69 120 GLU A O 1
ATOM 991 N N . PHE A 1 121 ? -7.845 5.076 -0.261 1.00 92.75 121 PHE A N 1
ATOM 992 C CA . PHE A 1 121 ? -6.577 4.364 -0.231 1.00 92.75 121 PHE A CA 1
ATOM 993 C C . PHE A 1 121 ? -6.704 3.056 -1.013 1.00 92.75 121 PHE A C 1
ATOM 995 O O . PHE A 1 121 ? -6.603 1.973 -0.431 1.00 92.75 121 PHE A O 1
ATOM 1002 N N . PRO A 1 122 ? -6.885 3.127 -2.346 1.00 92.38 122 PRO A N 1
ATOM 1003 C CA . PRO A 1 122 ? -7.177 1.965 -3.194 1.00 92.38 122 PRO A CA 1
ATOM 1004 C C . PRO A 1 122 ? -6.090 0.887 -3.162 1.00 92.38 122 PRO A C 1
ATOM 1006 O O . PRO A 1 122 ? -6.297 -0.252 -3.571 1.00 92.38 122 PRO A O 1
ATOM 1009 N N . HIS A 1 123 ? -4.899 1.244 -2.694 1.00 93.31 123 HIS A N 1
ATOM 1010 C CA . HIS A 1 123 ? -3.762 0.344 -2.614 1.00 93.31 123 HIS A CA 1
ATOM 1011 C C . HIS A 1 123 ? -3.498 -0.194 -1.206 1.00 93.31 123 HIS A C 1
ATOM 1013 O O . HIS A 1 123 ? -2.575 -0.991 -1.033 1.00 93.31 123 HIS A O 1
ATOM 1019 N N . PHE A 1 124 ? -4.274 0.222 -0.200 1.00 93.12 124 PHE A N 1
ATOM 1020 C CA . PHE A 1 124 ? -4.067 -0.213 1.178 1.00 93.12 124 PHE A CA 1
ATOM 1021 C C . PHE A 1 124 ? -4.174 -1.738 1.345 1.00 93.12 124 PHE A C 1
ATOM 1023 O O . PHE A 1 124 ? -3.214 -2.293 1.880 1.00 93.12 124 PHE A O 1
ATOM 1030 N N . PRO A 1 125 ? -5.211 -2.437 0.829 1.00 93.38 125 PRO A N 1
ATOM 1031 C CA . PRO A 1 125 ? -5.305 -3.893 0.977 1.00 93.38 125 PRO A CA 1
ATOM 1032 C C . PRO A 1 125 ? -4.071 -4.612 0.427 1.00 93.38 125 PRO A C 1
ATOM 1034 O O . PRO A 1 125 ? -3.478 -5.463 1.086 1.00 93.38 125 PRO A O 1
ATOM 1037 N N . LYS A 1 126 ? -3.602 -4.184 -0.752 1.00 93.12 126 LYS A N 1
ATOM 1038 C CA . LYS A 1 126 ? -2.429 -4.791 -1.381 1.00 93.12 126 LYS A CA 1
ATOM 1039 C C . LYS A 1 126 ? -1.136 -4.514 -0.615 1.00 93.12 126 LYS A C 1
ATOM 1041 O O . LYS A 1 126 ? -0.270 -5.379 -0.510 1.00 93.12 126 LYS A O 1
ATOM 1046 N N . LEU A 1 127 ? -0.985 -3.303 -0.078 1.00 92.44 127 LEU A N 1
ATOM 1047 C CA . LEU A 1 127 ? 0.150 -2.967 0.779 1.00 92.44 127 LEU A CA 1
ATOM 1048 C C . LEU A 1 127 ? 0.126 -3.776 2.080 1.00 92.44 127 LEU A C 1
ATOM 1050 O O . LEU A 1 127 ? 1.188 -4.210 2.520 1.00 92.44 127 LEU A O 1
ATOM 1054 N N . ASP A 1 128 ? -1.048 -4.005 2.665 1.00 93.94 128 ASP A N 1
ATOM 1055 C CA . ASP A 1 128 ? -1.200 -4.803 3.882 1.00 93.94 128 ASP A CA 1
ATOM 1056 C C . ASP A 1 128 ? -0.780 -6.261 3.666 1.00 93.94 128 ASP A C 1
ATOM 1058 O O . ASP A 1 128 ? 0.061 -6.763 4.413 1.00 93.94 128 ASP A O 1
ATOM 1062 N N . GLU A 1 129 ? -1.213 -6.891 2.569 1.00 92.94 129 GLU A N 1
ATOM 1063 C CA . GLU A 1 129 ? -0.753 -8.231 2.166 1.00 92.94 129 GLU A CA 1
ATOM 1064 C C . GLU A 1 129 ? 0.782 -8.327 2.112 1.00 92.94 129 GLU A C 1
ATOM 1066 O O . GLU A 1 129 ? 1.389 -9.213 2.722 1.00 92.94 129 GLU A O 1
ATOM 1071 N N . ILE A 1 130 ? 1.432 -7.379 1.425 1.00 91.44 130 ILE A N 1
ATOM 1072 C CA . ILE A 1 130 ? 2.896 -7.348 1.275 1.00 91.44 130 ILE A CA 1
ATOM 1073 C C . ILE A 1 130 ? 3.584 -7.198 2.640 1.00 91.44 130 ILE A C 1
ATOM 1075 O O . ILE A 1 130 ? 4.625 -7.814 2.904 1.00 91.44 130 ILE A O 1
ATOM 1079 N N . MET A 1 131 ? 3.027 -6.362 3.516 1.00 91.12 131 MET A N 1
ATOM 1080 C CA . MET A 1 131 ? 3.589 -6.098 4.838 1.00 91.12 131 MET A CA 1
ATOM 1081 C C . MET A 1 131 ? 3.350 -7.259 5.815 1.00 91.12 131 MET A C 1
ATOM 1083 O O . MET A 1 131 ? 4.222 -7.534 6.644 1.00 91.12 131 MET A O 1
ATOM 1087 N N . ILE A 1 132 ? 2.236 -7.988 5.701 1.00 92.31 132 ILE A N 1
ATOM 1088 C CA . ILE A 1 132 ? 1.988 -9.244 6.423 1.00 92.31 132 ILE A CA 1
ATOM 1089 C C . ILE A 1 132 ? 2.984 -10.315 5.978 1.00 92.31 132 ILE A C 1
ATOM 1091 O O . ILE A 1 132 ? 3.669 -10.888 6.827 1.00 92.31 132 ILE A O 1
ATOM 1095 N N . TYR A 1 133 ? 3.135 -10.525 4.666 1.00 90.62 133 TYR A N 1
ATOM 1096 C CA . TYR A 1 133 ? 4.092 -11.487 4.116 1.00 90.62 133 TYR A CA 1
ATOM 1097 C C . TYR A 1 133 ? 5.513 -11.220 4.625 1.00 90.62 133 TYR A C 1
ATOM 1099 O O . TYR A 1 133 ? 6.204 -12.125 5.092 1.00 90.62 133 TYR A O 1
ATOM 1107 N N . LYS A 1 134 ? 5.934 -9.949 4.637 1.00 88.88 134 LYS A N 1
ATOM 1108 C CA . LYS A 1 134 ? 7.217 -9.540 5.220 1.00 88.88 134 LYS A CA 1
ATOM 1109 C C . LYS A 1 134 ? 7.365 -9.979 6.679 1.00 88.88 134 LYS A C 1
ATOM 1111 O O . LYS A 1 134 ? 8.385 -10.572 7.021 1.00 88.88 134 LYS A O 1
ATOM 1116 N N . ARG A 1 135 ? 6.374 -9.674 7.527 1.00 89.81 135 ARG A N 1
ATOM 1117 C CA . ARG A 1 135 ? 6.405 -10.008 8.963 1.00 89.81 135 ARG A CA 1
ATOM 1118 C C . ARG A 1 135 ? 6.538 -11.516 9.182 1.00 89.81 135 ARG A C 1
ATOM 1120 O O . ARG A 1 135 ? 7.338 -11.933 10.012 1.00 89.81 135 ARG A O 1
ATOM 1127 N N . GLN A 1 136 ? 5.813 -12.322 8.407 1.00 90.38 136 GLN A N 1
ATOM 1128 C CA . GLN A 1 136 ? 5.887 -13.787 8.472 1.00 90.38 136 GLN A CA 1
ATOM 1129 C C . GLN A 1 136 ? 7.285 -14.313 8.121 1.00 90.38 136 GLN A C 1
ATOM 1131 O O . GLN A 1 136 ? 7.810 -15.191 8.799 1.00 90.38 136 GLN A O 1
ATOM 1136 N N . GLN A 1 137 ? 7.913 -13.746 7.090 1.00 88.25 137 GLN A N 1
ATOM 1137 C CA . GLN A 1 137 ? 9.258 -14.132 6.653 1.00 88.25 137 GLN A CA 1
ATOM 1138 C C . GLN A 1 137 ? 10.340 -13.702 7.656 1.00 88.25 137 GLN A C 1
ATOM 1140 O O . GLN A 1 137 ? 11.337 -14.396 7.840 1.00 88.25 137 GLN A O 1
ATOM 1145 N N . GLU A 1 138 ? 10.149 -12.567 8.332 1.00 86.38 138 GLU A N 1
ATOM 1146 C CA . GLU A 1 138 ? 11.020 -12.127 9.428 1.00 86.38 138 GLU A CA 1
ATOM 1147 C C . GLU A 1 138 ? 10.893 -13.047 10.652 1.00 86.38 138 GLU A C 1
ATOM 1149 O O . GLU A 1 138 ? 11.914 -13.472 11.187 1.00 86.38 138 GLU A O 1
ATOM 1154 N N . ALA A 1 139 ? 9.671 -13.430 11.038 1.00 87.50 139 ALA A N 1
ATOM 1155 C CA . ALA A 1 139 ? 9.435 -14.363 12.143 1.00 87.50 139 ALA A CA 1
ATOM 1156 C C . ALA A 1 139 ? 10.048 -15.750 11.877 1.00 87.50 139 ALA A C 1
ATOM 1158 O O . ALA A 1 139 ? 10.840 -16.237 12.677 1.00 87.50 139 ALA A O 1
ATOM 1159 N N . ALA A 1 140 ? 9.791 -16.329 10.698 1.00 86.50 140 ALA A N 1
ATOM 1160 C CA . ALA A 1 140 ? 10.295 -17.654 10.326 1.00 86.50 140 ALA A CA 1
ATOM 1161 C C . ALA A 1 140 ? 11.830 -17.754 10.278 1.00 86.50 140 ALA A C 1
ATOM 1163 O O . ALA A 1 140 ? 12.380 -18.855 10.314 1.00 86.50 140 ALA A O 1
ATOM 1164 N N . ARG A 1 141 ? 12.531 -16.623 10.140 1.00 81.25 141 ARG A N 1
ATOM 1165 C CA . ARG A 1 141 ? 13.990 -16.571 10.235 1.00 81.25 141 ARG A CA 1
ATOM 1166 C C . ARG A 1 141 ? 14.458 -16.521 11.683 1.00 81.25 141 ARG A C 1
ATOM 1168 O O . ARG A 1 141 ? 15.395 -17.237 12.009 1.00 81.25 141 ARG A O 1
ATOM 1175 N N . ASN A 1 142 ? 13.827 -15.694 12.513 1.00 78.88 142 ASN A N 1
ATOM 1176 C CA . ASN A 1 142 ? 14.194 -15.566 13.922 1.00 78.88 142 ASN A CA 1
ATOM 1177 C C . ASN A 1 142 ? 14.006 -16.890 14.679 1.00 78.88 142 ASN A C 1
ATOM 1179 O O . ASN A 1 142 ? 14.777 -17.169 15.581 1.00 78.88 142 ASN A O 1
ATOM 1183 N N . ASP A 1 143 ? 13.049 -17.729 14.273 1.00 77.62 143 ASP A N 1
ATOM 1184 C CA . ASP A 1 143 ? 12.853 -19.068 14.851 1.00 77.62 143 ASP A CA 1
ATOM 1185 C C . ASP A 1 143 ? 13.943 -20.088 14.445 1.00 77.62 143 ASP A C 1
ATOM 1187 O O . ASP A 1 143 ? 13.975 -21.204 14.965 1.00 77.62 143 ASP A O 1
ATOM 1191 N N . ARG A 1 144 ? 14.806 -19.753 13.473 1.00 69.31 144 ARG A N 1
ATOM 1192 C CA . ARG A 1 144 ? 15.889 -20.619 12.965 1.00 69.31 144 ARG A CA 1
ATOM 1193 C C . ARG A 1 144 ? 17.280 -20.224 13.471 1.00 69.31 144 ARG A C 1
ATOM 1195 O O . ARG A 1 144 ? 18.216 -20.986 13.230 1.00 69.31 144 ARG A O 1
ATOM 1202 N N . GLU A 1 145 ? 17.418 -19.044 14.073 1.00 57.62 145 GLU A N 1
ATOM 1203 C CA . GLU A 1 145 ? 18.659 -18.522 14.672 1.00 57.62 145 GLU A CA 1
ATOM 1204 C C . GLU A 1 145 ? 18.682 -18.811 16.180 1.00 57.62 145 GLU A C 1
ATOM 1206 O O . GLU A 1 145 ? 19.772 -19.179 16.674 1.00 57.62 145 GLU A O 1
#